Protein AF-A0A659S128-F1 (afdb_monomer_lite)

Foldseek 3Di:
DPDDDDAQAKEWEWEDDPDPQAIKIWIQHNHRDTDIDPRDGDDPVVVLVVLQCVLVVVQVVPPPDDPDDDPRRYFYWYFDQDPNDTDIDGDDDPDPPPDDPPDPPDDDDDPDDDDD

Secondary structure (DSSP, 8-state):
--SSPPTTS-EEEEEE-SSTT-EEEEEE-TT--EEEEEEE-S-HHHHHHHHHHHHHHHHTTT-SS-S-----PPEEEEEEEETTEEEEEE--PPP----PPP--------------

pLDDT: mean 71.48, std 19.49, range [36.88, 94.12]

Organism: NCBI:txid436295

Radius of gyration: 23.02 Å; chains: 1; bounding box: 43×78×43 Å

Sequence (116 aa):
VDGFASEGIIQFFFEETGDEKGFNIYILDESNRAEVYHHCEGSKEELVRDVSRFYSSSHDRFTYGSSFINFNLPQFYQIVKTDGREQVIPFRTQPINTVPPANQDHDAPLLQQYFS

Structure (mmCIF, N/CA/C/O backbone):
data_AF-A0A659S128-F1
#
_entry.id   AF-A0A659S128-F1
#
loop_
_atom_site.group_PDB
_atom_site.id
_atom_site.type_symbol
_atom_site.label_atom_id
_atom_site.label_alt_id
_atom_site.label_comp_id
_atom_site.label_asym_id
_atom_site.label_entity_id
_atom_site.label_seq_id
_atom_site.pdbx_PDB_ins_code
_atom_site.Cartn_x
_atom_site.Cartn_y
_atom_site.Cartn_z
_atom_site.occupancy
_atom_site.B_iso_or_equiv
_atom_site.auth_seq_id
_atom_site.auth_comp_id
_atom_site.auth_asym_id
_atom_site.auth_atom_id
_atom_site.pdbx_PDB_model_num
ATOM 1 N N . VAL A 1 1 ? -12.933 -12.262 -5.262 1.00 46.34 1 VAL A N 1
ATOM 2 C CA . VAL A 1 1 ? -12.162 -11.088 -4.781 1.00 46.34 1 VAL A CA 1
ATOM 3 C C . VAL A 1 1 ? -11.039 -10.769 -5.791 1.00 46.34 1 VAL A C 1
ATOM 5 O O . VAL A 1 1 ? -10.084 -10.088 -5.466 1.00 46.34 1 VAL A O 1
ATOM 8 N N . ASP A 1 2 ? -11.196 -11.184 -7.059 1.00 49.22 2 ASP A N 1
ATOM 9 C CA . ASP A 1 2 ? -10.164 -11.177 -8.113 1.00 49.22 2 ASP A CA 1
ATOM 10 C C . ASP A 1 2 ? -10.316 -10.019 -9.111 1.00 49.22 2 ASP A C 1
ATOM 12 O O . ASP A 1 2 ? -10.563 -10.246 -10.292 1.00 49.22 2 ASP A O 1
ATOM 16 N N . GLY A 1 3 ? -10.244 -8.762 -8.668 1.00 46.72 3 GLY A N 1
ATOM 17 C CA . GLY A 1 3 ? -10.499 -7.657 -9.610 1.00 46.72 3 GLY A CA 1
ATOM 18 C C . GLY A 1 3 ? -9.905 -6.291 -9.301 1.00 46.72 3 GLY A C 1
ATOM 19 O O . GLY A 1 3 ? -10.231 -5.345 -10.007 1.00 46.72 3 GLY A O 1
ATOM 20 N N . PHE A 1 4 ? -9.063 -6.158 -8.276 1.00 54.94 4 PHE A N 1
ATOM 21 C CA . PHE A 1 4 ? -8.484 -4.858 -7.902 1.00 54.94 4 PHE A CA 1
ATOM 22 C C . PHE A 1 4 ? -6.986 -4.733 -8.209 1.00 54.94 4 PHE A C 1
ATOM 24 O O . PHE A 1 4 ? -6.439 -3.633 -8.119 1.00 54.94 4 PHE A O 1
ATOM 31 N N . ALA A 1 5 ? -6.333 -5.828 -8.606 1.00 54.66 5 ALA A N 1
ATOM 32 C CA . ALA A 1 5 ? -4.919 -5.827 -8.938 1.00 54.66 5 ALA A CA 1
ATOM 33 C C . ALA A 1 5 ? -4.712 -5.607 -10.436 1.00 54.66 5 ALA A C 1
ATOM 35 O O . ALA A 1 5 ? -5.233 -6.357 -11.260 1.00 54.66 5 ALA A O 1
ATOM 36 N N . SER A 1 6 ? -3.969 -4.560 -10.785 1.00 56.88 6 SER A N 1
ATOM 37 C CA . SER A 1 6 ? -3.480 -4.390 -12.152 1.00 56.88 6 SER A CA 1
ATOM 38 C C . SER A 1 6 ? -2.223 -5.248 -12.289 1.00 56.88 6 SER A C 1
ATOM 40 O O . SER A 1 6 ? -1.252 -5.022 -11.575 1.00 56.88 6 SER A O 1
ATOM 42 N N . GLU A 1 7 ? -2.249 -6.261 -13.151 1.00 60.97 7 GLU A N 1
ATOM 43 C CA . GLU A 1 7 ? -1.071 -7.085 -13.450 1.00 60.97 7 GLU A CA 1
ATOM 44 C C . GLU A 1 7 ? 0.080 -6.193 -13.960 1.00 60.97 7 GLU A C 1
ATOM 46 O O . GLU A 1 7 ? -0.148 -5.290 -14.770 1.00 60.97 7 GLU A O 1
ATOM 51 N N . GLY A 1 8 ? 1.308 -6.416 -13.476 1.00 72.81 8 GLY A N 1
ATOM 52 C CA . GLY A 1 8 ? 2.498 -5.674 -13.914 1.00 72.81 8 GLY A CA 1
ATOM 53 C C . GLY A 1 8 ? 2.858 -4.412 -13.119 1.00 72.81 8 GLY A C 1
ATOM 54 O O . GLY A 1 8 ? 3.740 -3.671 -13.555 1.00 72.81 8 GLY A O 1
ATOM 55 N N . ILE A 1 9 ? 2.218 -4.149 -11.973 1.00 84.44 9 ILE A N 1
ATOM 56 C CA . ILE A 1 9 ? 2.602 -3.053 -11.067 1.00 84.44 9 ILE A CA 1
ATOM 57 C C . ILE A 1 9 ? 2.636 -3.509 -9.607 1.00 84.44 9 ILE A C 1
ATOM 59 O O . ILE A 1 9 ? 1.899 -4.407 -9.213 1.00 84.44 9 ILE A O 1
ATOM 63 N N . ILE A 1 10 ? 3.449 -2.839 -8.790 1.00 88.31 10 ILE A N 1
ATOM 64 C CA . ILE A 1 10 ? 3.462 -3.052 -7.339 1.00 88.31 10 ILE A CA 1
ATOM 65 C C . ILE A 1 10 ? 2.395 -2.176 -6.679 1.00 88.31 10 ILE A C 1
ATOM 67 O O . ILE A 1 10 ? 2.298 -0.977 -6.960 1.00 88.31 10 ILE A O 1
ATOM 71 N N . GLN A 1 11 ? 1.611 -2.755 -5.774 1.00 91.62 11 GLN A N 1
ATOM 72 C CA . GLN A 1 11 ? 0.542 -2.058 -5.063 1.00 91.62 11 GLN A CA 1
ATOM 73 C C . GLN A 1 11 ? 0.683 -2.242 -3.553 1.00 91.62 11 GLN A C 1
ATOM 75 O O . GLN A 1 11 ? 0.861 -3.352 -3.062 1.00 91.62 11 GLN A O 1
ATOM 80 N N . PHE A 1 12 ? 0.564 -1.144 -2.818 1.00 94.12 12 PHE A N 1
ATOM 81 C CA . PHE A 1 12 ? 0.597 -1.100 -1.363 1.00 94.12 12 PHE A CA 1
ATOM 82 C C . PHE A 1 12 ? -0.806 -0.829 -0.834 1.00 94.12 12 PHE A C 1
ATOM 84 O O . PHE A 1 12 ? -1.453 0.132 -1.252 1.00 94.12 12 PHE A O 1
ATOM 91 N N . PHE A 1 13 ? -1.250 -1.633 0.124 1.00 94.00 13 PHE A N 1
ATOM 92 C CA . PHE A 1 13 ? -2.509 -1.452 0.831 1.00 94.00 13 PHE A CA 1
ATOM 93 C C . PHE A 1 13 ? -2.224 -1.289 2.317 1.00 94.00 13 PHE A C 1
ATOM 95 O O . PHE A 1 13 ? -1.637 -2.167 2.946 1.00 94.00 13 PHE A O 1
ATOM 102 N N . PHE A 1 14 ? -2.653 -0.165 2.872 1.00 93.69 14 PHE A N 1
ATOM 103 C CA . PHE A 1 14 ? -2.506 0.141 4.287 1.00 93.69 14 PHE A CA 1
ATOM 104 C C . PHE A 1 14 ? -3.788 -0.181 5.042 1.00 93.69 14 PHE A C 1
ATOM 106 O O . PHE A 1 14 ? -4.852 0.306 4.668 1.00 93.69 14 PHE A O 1
ATOM 113 N N . GLU A 1 15 ? -3.690 -0.927 6.133 1.00 91.44 15 GLU A N 1
ATOM 114 C CA . GLU A 1 15 ? -4.794 -1.136 7.071 1.00 91.44 15 GLU A CA 1
ATOM 115 C C . GLU A 1 15 ? -4.397 -0.581 8.439 1.00 91.44 15 GLU A C 1
ATOM 117 O O . GLU A 1 15 ? -3.346 -0.917 8.982 1.00 91.44 15 GLU A O 1
ATOM 122 N N . GLU A 1 16 ? -5.234 0.282 9.007 1.00 86.50 16 GLU A N 1
ATOM 123 C CA . GLU A 1 16 ? -5.034 0.743 10.379 1.00 86.50 16 GLU A CA 1
ATOM 124 C C . GLU A 1 16 ? -5.430 -0.353 11.364 1.00 86.50 16 GLU A C 1
ATOM 126 O O . GLU A 1 16 ? -6.558 -0.854 11.349 1.00 86.50 16 GLU A O 1
ATOM 131 N N . THR A 1 17 ? -4.503 -0.704 12.251 1.00 78.75 17 THR A N 1
ATOM 132 C CA . THR A 1 17 ? -4.834 -1.488 13.435 1.00 78.75 17 THR A CA 1
ATOM 133 C C . THR A 1 17 ? -5.513 -0.553 14.429 1.00 78.75 17 THR A C 1
ATOM 135 O O . THR A 1 17 ? -5.032 0.551 14.658 1.00 78.75 17 THR A O 1
ATOM 138 N N . GLY A 1 18 ? -6.637 -0.971 15.019 1.00 66.75 18 GLY A N 1
ATOM 139 C CA . GLY A 1 18 ? -7.380 -0.167 16.008 1.00 66.75 18 GLY A CA 1
ATOM 140 C C . GLY A 1 18 ? -6.591 0.152 17.287 1.00 66.75 18 GLY A C 1
ATOM 141 O O . GLY A 1 18 ? -7.071 0.894 18.141 1.00 66.75 18 GLY A O 1
ATOM 142 N N . ASP A 1 19 ? -5.384 -0.390 17.396 1.00 65.06 19 ASP A N 1
ATOM 143 C CA . ASP A 1 19 ? -4.435 -0.176 18.468 1.00 65.06 19 ASP A CA 1
ATOM 144 C C . ASP A 1 19 ? -3.476 0.940 18.016 1.00 65.06 19 ASP A C 1
ATOM 146 O O . ASP A 1 19 ? -2.898 0.853 16.933 1.00 65.06 19 ASP A O 1
ATOM 150 N N . GLU A 1 20 ? -3.270 1.978 18.835 1.00 62.34 20 GLU A N 1
ATOM 151 C CA . GLU A 1 20 ? -2.511 3.209 18.502 1.00 62.34 20 GLU A CA 1
ATOM 152 C C . GLU A 1 20 ? -1.025 3.002 18.108 1.00 62.34 20 GLU A C 1
ATOM 154 O O . GLU A 1 20 ? -0.275 3.966 17.968 1.00 62.34 20 GLU A O 1
ATOM 159 N N . LYS A 1 21 ? -0.558 1.758 17.959 1.00 66.31 21 LYS A N 1
ATOM 160 C CA . LYS A 1 21 ? 0.857 1.399 17.805 1.00 66.31 21 LYS A CA 1
ATOM 161 C C . LYS A 1 21 ? 1.258 0.846 16.438 1.00 66.31 21 LYS A C 1
ATOM 163 O O . LYS A 1 21 ? 2.364 0.327 16.325 1.00 66.31 21 LYS A O 1
ATOM 168 N N . GLY A 1 22 ? 0.431 0.958 15.401 1.00 82.19 22 GLY A N 1
ATOM 169 C CA . GLY A 1 22 ? 0.914 0.614 14.066 1.00 82.19 22 GLY A CA 1
ATOM 170 C C . GLY A 1 22 ? -0.132 0.549 12.969 1.00 82.19 22 GLY A C 1
ATOM 171 O O . GLY A 1 22 ? -1.254 1.040 13.092 1.00 82.19 22 GLY A O 1
ATOM 172 N N . PHE A 1 23 ? 0.288 -0.042 11.858 1.00 90.25 23 PHE A N 1
ATOM 173 C CA . PHE A 1 23 ? -0.550 -0.360 10.711 1.00 90.25 23 PHE A CA 1
ATOM 174 C C . PHE A 1 23 ? -0.058 -1.654 10.058 1.00 90.25 23 PHE A C 1
ATOM 176 O O . PHE A 1 23 ? 1.105 -2.035 10.205 1.00 90.25 23 PHE A O 1
ATOM 183 N N . ASN A 1 24 ? -0.944 -2.338 9.343 1.00 91.44 24 ASN A N 1
ATOM 184 C CA . ASN A 1 24 ? -0.577 -3.458 8.488 1.00 91.44 24 ASN A CA 1
ATOM 185 C C . ASN A 1 24 ? -0.350 -2.954 7.060 1.00 91.44 24 ASN A C 1
ATOM 187 O O . ASN A 1 24 ? -1.004 -2.009 6.601 1.00 91.44 24 ASN A O 1
ATOM 191 N N . ILE A 1 25 ? 0.564 -3.607 6.352 1.00 93.38 25 ILE A N 1
ATOM 192 C CA . ILE A 1 25 ? 0.845 -3.361 4.942 1.00 93.38 25 ILE A CA 1
ATOM 193 C C . ILE A 1 25 ? 0.649 -4.670 4.191 1.00 93.38 25 ILE A C 1
ATOM 195 O O . ILE A 1 25 ? 1.272 -5.679 4.518 1.00 93.38 25 ILE A O 1
ATOM 199 N N . TYR A 1 26 ? -0.176 -4.631 3.155 1.00 93.81 26 TYR A N 1
ATOM 200 C CA . TYR A 1 26 ? -0.289 -5.697 2.172 1.00 93.81 26 TYR A CA 1
ATOM 201 C C . TYR A 1 26 ? 0.351 -5.197 0.885 1.00 93.81 26 TYR A C 1
ATOM 203 O O . TYR A 1 26 ? -0.019 -4.134 0.383 1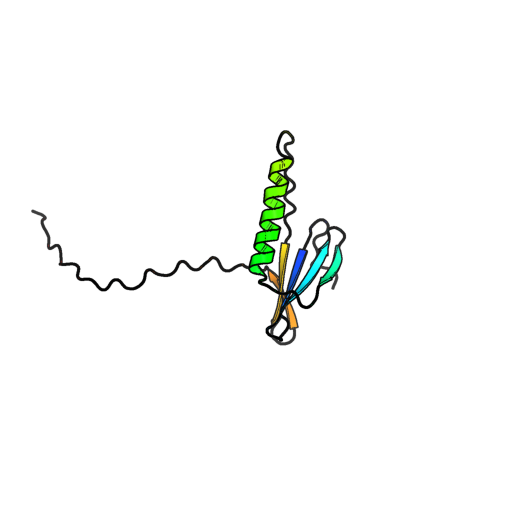.00 93.81 26 TYR A O 1
ATOM 211 N N . ILE A 1 27 ? 1.329 -5.932 0.375 1.00 92.75 27 ILE A N 1
ATOM 212 C CA . ILE A 1 27 ? 2.042 -5.591 -0.851 1.00 92.75 27 ILE A CA 1
ATOM 213 C C . ILE A 1 27 ? 1.685 -6.639 -1.889 1.00 92.75 27 ILE A C 1
ATOM 215 O O . ILE A 1 27 ? 1.891 -7.828 -1.666 1.00 92.75 27 ILE A O 1
ATOM 219 N N . LEU A 1 28 ? 1.133 -6.195 -3.008 1.00 92.12 28 LEU A N 1
ATOM 220 C CA . LEU A 1 28 ? 0.953 -7.024 -4.188 1.00 92.12 28 LEU A CA 1
ATOM 221 C C . LEU A 1 28 ? 2.102 -6.721 -5.143 1.00 92.12 28 LEU A C 1
ATOM 223 O O . LEU A 1 28 ? 2.299 -5.563 -5.517 1.00 92.12 28 LEU A O 1
ATOM 227 N N . ASP A 1 29 ? 2.872 -7.745 -5.498 1.00 88.31 29 ASP A N 1
ATOM 228 C CA . ASP A 1 29 ? 3.929 -7.626 -6.502 1.00 88.31 29 ASP A CA 1
ATOM 229 C C . ASP A 1 29 ? 3.365 -7.608 -7.937 1.00 88.31 29 ASP A C 1
ATOM 231 O O . ASP A 1 29 ? 2.168 -7.784 -8.172 1.00 88.31 29 ASP A O 1
ATOM 235 N N . GLU A 1 30 ? 4.244 -7.429 -8.924 1.00 84.06 30 GLU A N 1
ATOM 236 C CA . GLU A 1 30 ? 3.870 -7.376 -10.347 1.00 84.06 30 GLU A CA 1
ATOM 237 C C . GLU A 1 30 ? 3.215 -8.674 -10.857 1.00 84.06 30 GLU A C 1
ATOM 239 O O . GLU A 1 30 ? 2.513 -8.656 -11.869 1.00 84.06 30 GLU A O 1
ATOM 244 N N . SER A 1 31 ? 3.432 -9.793 -10.155 1.00 85.75 31 SER A N 1
ATOM 245 C CA . SER A 1 31 ? 2.838 -11.108 -10.422 1.00 85.75 31 SER A CA 1
ATOM 246 C C . SER A 1 31 ? 1.582 -11.375 -9.583 1.00 85.75 31 SER A C 1
ATOM 248 O O . SER A 1 31 ? 1.121 -12.519 -9.530 1.00 85.75 31 SER A O 1
ATOM 250 N N . ASN A 1 32 ? 1.033 -10.350 -8.921 1.00 84.25 32 ASN A N 1
ATOM 251 C CA . ASN A 1 32 ? -0.125 -10.437 -8.034 1.00 84.25 32 ASN A CA 1
ATOM 252 C C . ASN A 1 32 ? 0.088 -11.383 -6.831 1.00 84.25 32 ASN A C 1
ATOM 254 O O . ASN A 1 32 ? -0.857 -11.994 -6.320 1.00 84.25 32 ASN A O 1
ATOM 258 N N . ARG A 1 33 ? 1.334 -11.542 -6.369 1.00 89.44 33 ARG A N 1
ATOM 259 C CA . ARG A 1 33 ? 1.645 -12.267 -5.130 1.00 89.44 33 ARG A CA 1
ATOM 260 C C . ARG A 1 33 ? 1.537 -11.306 -3.960 1.00 89.44 33 ARG A C 1
ATOM 262 O O . ARG A 1 33 ? 2.132 -10.233 -3.978 1.00 89.44 33 ARG A O 1
ATOM 269 N N . ALA A 1 34 ? 0.770 -11.709 -2.953 1.00 89.31 34 ALA A N 1
ATOM 270 C CA . ALA A 1 34 ? 0.550 -10.912 -1.759 1.00 89.31 34 ALA A CA 1
ATOM 271 C C . ALA A 1 34 ? 1.589 -11.238 -0.677 1.00 89.31 34 ALA A C 1
ATOM 273 O O . ALA A 1 34 ? 1.695 -12.383 -0.230 1.00 89.31 34 ALA A O 1
ATOM 274 N N . GLU A 1 35 ? 2.293 -10.212 -0.217 1.00 93.38 35 GLU A N 1
ATOM 275 C CA . GLU A 1 35 ? 3.126 -10.222 0.982 1.00 93.38 35 GLU A CA 1
ATOM 276 C C . GLU A 1 35 ? 2.467 -9.365 2.064 1.00 93.38 35 GLU A C 1
ATOM 278 O O . GLU A 1 35 ? 1.874 -8.324 1.774 1.00 93.38 35 GLU A O 1
ATOM 283 N N . VAL A 1 36 ? 2.539 -9.811 3.319 1.00 92.12 36 VAL A N 1
ATOM 284 C CA . VAL A 1 36 ? 1.856 -9.149 4.437 1.00 92.12 36 VAL A CA 1
ATOM 285 C C . VAL A 1 36 ? 2.845 -8.826 5.541 1.00 92.12 36 VAL A C 1
ATOM 287 O O . VAL A 1 36 ? 3.557 -9.702 6.033 1.00 92.12 36 VAL A O 1
ATOM 290 N N . TYR A 1 37 ? 2.835 -7.565 5.957 1.00 91.50 37 TYR A N 1
ATOM 291 C CA . TYR A 1 37 ? 3.602 -7.046 7.077 1.00 91.50 37 TYR A CA 1
ATOM 292 C C . TYR A 1 37 ? 2.639 -6.514 8.130 1.00 91.50 37 TYR A C 1
ATOM 294 O O . TYR A 1 37 ? 1.749 -5.717 7.835 1.00 91.50 37 TYR A O 1
ATOM 302 N N . HIS A 1 38 ? 2.817 -6.968 9.365 1.00 90.25 38 HIS A N 1
ATOM 303 C CA . HIS A 1 38 ? 1.974 -6.588 10.491 1.00 90.25 38 HIS A CA 1
ATOM 304 C C . HIS A 1 38 ? 2.730 -5.691 11.463 1.00 90.25 38 HIS A C 1
ATOM 306 O O . HIS A 1 38 ? 3.945 -5.828 11.598 1.00 90.25 38 HIS A O 1
ATOM 312 N N . HIS A 1 39 ? 1.993 -4.851 12.195 1.00 84.56 39 HIS A N 1
ATOM 313 C CA . HIS A 1 39 ? 2.542 -3.999 13.258 1.00 84.56 39 HIS A CA 1
ATOM 314 C C . HIS A 1 39 ? 3.717 -3.128 12.787 1.00 84.56 39 HIS A C 1
ATOM 316 O O . HIS A 1 39 ? 4.754 -3.045 13.445 1.00 84.56 39 HIS A O 1
ATOM 322 N N . CYS A 1 40 ? 3.570 -2.487 11.629 1.00 84.12 40 CYS A N 1
ATOM 323 C CA . CYS A 1 40 ? 4.559 -1.535 11.150 1.00 84.12 40 CYS A CA 1
ATOM 324 C C . CYS A 1 40 ? 4.546 -0.277 12.029 1.00 84.12 40 CYS A C 1
ATOM 326 O O . CYS A 1 40 ? 3.492 0.319 12.260 1.00 84.12 40 CYS A O 1
ATOM 328 N N . GLU A 1 41 ? 5.728 0.120 12.499 1.00 83.50 41 GLU A N 1
ATOM 329 C CA . GLU A 1 41 ? 5.948 1.368 13.231 1.00 83.50 41 GLU A CA 1
ATOM 330 C C . GLU A 1 41 ? 6.242 2.525 12.256 1.00 83.50 41 GLU A C 1
ATOM 332 O O . GLU A 1 41 ? 6.738 2.313 11.149 1.00 83.50 41 GLU A O 1
ATOM 337 N N . GLY A 1 42 ? 5.960 3.764 12.673 1.00 84.62 42 GLY A N 1
ATOM 338 C CA . GLY A 1 42 ? 6.186 4.970 11.864 1.00 84.62 42 GLY A CA 1
ATOM 339 C C . GLY A 1 42 ? 4.930 5.487 11.156 1.00 84.62 42 GLY A C 1
ATOM 340 O O . GLY A 1 42 ? 3.809 5.123 11.511 1.00 84.62 42 GLY A O 1
ATOM 341 N N . SER A 1 43 ? 5.107 6.383 10.176 1.00 87.69 43 SER A N 1
ATOM 342 C CA . SER A 1 43 ? 3.992 7.000 9.438 1.00 87.69 43 SER A CA 1
ATOM 343 C C . SER A 1 43 ? 3.848 6.444 8.020 1.00 87.69 43 SER A C 1
ATOM 345 O O . SER A 1 43 ? 4.832 6.256 7.299 1.00 87.69 43 SER A O 1
ATOM 347 N N . LYS A 1 44 ? 2.597 6.226 7.591 1.00 90.31 44 LYS A N 1
ATOM 348 C CA . LYS A 1 44 ? 2.269 5.787 6.224 1.00 90.31 44 LYS A 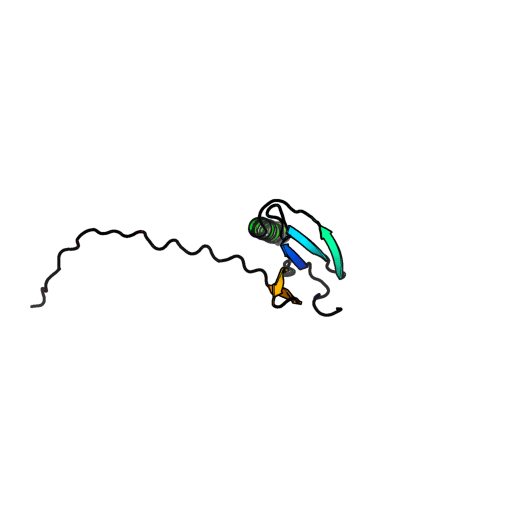CA 1
ATOM 349 C C . LYS A 1 44 ? 2.795 6.792 5.196 1.00 90.31 44 LYS A C 1
ATOM 351 O O . LYS A 1 44 ? 3.325 6.418 4.155 1.00 90.31 44 LYS A O 1
ATOM 356 N N . GLU A 1 45 ? 2.701 8.078 5.517 1.00 90.75 45 GLU A N 1
ATOM 357 C CA . GLU A 1 45 ? 3.136 9.199 4.687 1.00 90.75 45 GLU A CA 1
ATOM 358 C C . GLU A 1 45 ? 4.653 9.215 4.470 1.00 90.75 45 GLU A C 1
ATOM 360 O O . GLU A 1 45 ? 5.114 9.562 3.380 1.00 90.75 45 GLU A O 1
ATOM 365 N N . GLU A 1 46 ? 5.437 8.858 5.490 1.00 89.69 46 GLU A N 1
ATOM 366 C CA . GLU A 1 46 ? 6.892 8.738 5.382 1.00 89.69 46 GLU A CA 1
ATOM 367 C C . GLU A 1 46 ? 7.293 7.567 4.495 1.00 89.69 46 GLU A C 1
ATOM 369 O O . GLU A 1 46 ? 8.057 7.774 3.554 1.00 89.69 46 GLU A O 1
ATOM 374 N N . LEU A 1 47 ? 6.676 6.397 4.682 1.00 90.94 47 LEU A N 1
ATOM 375 C CA . LEU A 1 47 ? 6.905 5.247 3.808 1.00 90.94 47 LEU A CA 1
ATOM 376 C C . LEU A 1 47 ? 6.578 5.574 2.344 1.00 90.94 47 LEU A C 1
ATOM 378 O O . LEU A 1 47 ? 7.381 5.307 1.451 1.00 90.94 47 LEU A O 1
ATOM 382 N N . VAL A 1 48 ? 5.419 6.189 2.084 1.00 90.88 48 VAL A N 1
ATOM 383 C CA . VAL A 1 48 ? 5.012 6.593 0.726 1.00 90.88 48 VAL A CA 1
ATOM 384 C C . VAL A 1 48 ? 6.035 7.545 0.112 1.00 90.88 48 VAL A C 1
ATOM 386 O O . VAL A 1 48 ? 6.399 7.389 -1.058 1.00 90.88 48 VAL A O 1
ATOM 389 N N . ARG A 1 49 ? 6.530 8.515 0.889 1.00 89.00 49 ARG A N 1
ATOM 390 C CA . ARG A 1 49 ? 7.553 9.467 0.442 1.00 89.00 49 ARG A CA 1
ATOM 391 C C . ARG A 1 49 ? 8.868 8.766 0.109 1.00 89.00 49 ARG A C 1
ATOM 393 O O . ARG A 1 49 ? 9.440 9.047 -0.945 1.00 89.00 49 ARG A O 1
ATOM 400 N N . ASP A 1 50 ? 9.323 7.862 0.966 1.00 89.00 50 ASP A N 1
ATOM 401 C CA . ASP A 1 50 ? 10.595 7.158 0.804 1.00 89.00 50 ASP A CA 1
ATOM 402 C C . ASP A 1 50 ? 10.565 6.201 -0.383 1.00 89.00 50 ASP A C 1
ATOM 404 O O . ASP A 1 50 ? 11.477 6.218 -1.213 1.00 89.00 50 ASP A O 1
ATOM 408 N N . VAL A 1 51 ? 9.475 5.449 -0.544 1.00 88.12 51 VAL A N 1
ATOM 409 C CA . VAL A 1 51 ? 9.261 4.585 -1.710 1.00 88.12 51 VAL A CA 1
ATOM 410 C C . VAL A 1 51 ? 9.191 5.428 -2.987 1.00 88.12 51 VAL A C 1
ATOM 412 O O . VAL A 1 51 ? 9.910 5.154 -3.948 1.00 88.12 51 VAL A O 1
ATOM 415 N N . SER A 1 52 ? 8.409 6.510 -3.001 1.00 86.25 52 SER A N 1
ATOM 416 C CA . SER A 1 52 ? 8.310 7.398 -4.174 1.00 86.25 52 SER A CA 1
ATOM 417 C C . SER A 1 52 ? 9.668 8.000 -4.556 1.00 86.25 52 SER A C 1
ATOM 419 O O . SER A 1 52 ? 10.024 8.083 -5.738 1.00 86.25 52 SER A O 1
ATOM 421 N N . ARG A 1 53 ? 10.467 8.384 -3.552 1.00 84.81 53 ARG A N 1
ATOM 422 C CA . ARG A 1 53 ? 11.830 8.888 -3.740 1.00 84.81 53 ARG A CA 1
ATOM 423 C C . ARG A 1 53 ? 12.768 7.802 -4.258 1.00 84.81 53 ARG A C 1
ATOM 425 O O . ARG A 1 53 ? 13.591 8.094 -5.125 1.00 84.81 53 ARG A O 1
ATOM 432 N N . PHE A 1 54 ? 12.658 6.571 -3.769 1.00 84.25 54 PHE A N 1
ATOM 433 C CA . PHE A 1 54 ? 13.463 5.444 -4.234 1.00 84.25 54 PHE A CA 1
ATOM 434 C C . PHE A 1 54 ? 13.230 5.175 -5.724 1.00 84.25 54 PHE A C 1
ATOM 436 O O . PHE A 1 54 ? 14.193 5.126 -6.487 1.00 84.25 54 PHE A O 1
ATOM 443 N N . TYR A 1 55 ? 11.973 5.113 -6.168 1.00 78.69 55 TYR A N 1
ATOM 444 C CA . TYR A 1 55 ? 11.642 4.888 -7.582 1.00 78.69 55 TYR A CA 1
ATOM 445 C C . TYR A 1 55 ? 12.069 6.052 -8.486 1.00 78.69 55 TYR A C 1
ATOM 447 O O . TYR A 1 55 ? 12.606 5.823 -9.571 1.00 78.69 55 TYR A O 1
ATOM 455 N N . SER A 1 56 ? 11.915 7.294 -8.014 1.00 75.62 56 SER A N 1
ATOM 456 C CA . SER A 1 56 ? 12.350 8.484 -8.759 1.00 75.62 56 SER A CA 1
ATOM 457 C C . SER A 1 56 ? 13.879 8.586 -8.862 1.00 75.62 56 SER A C 1
ATOM 459 O O . SER A 1 56 ? 14.413 8.885 -9.925 1.00 75.62 56 SER A O 1
ATOM 461 N N . SER A 1 57 ? 14.604 8.303 -7.774 1.00 71.31 57 SER A N 1
ATOM 462 C CA . SER A 1 57 ? 16.076 8.384 -7.735 1.00 71.31 57 SER A CA 1
ATOM 463 C C . SER A 1 57 ? 16.773 7.205 -8.417 1.00 71.31 57 SER A C 1
ATOM 465 O O . SER A 1 57 ? 17.884 7.350 -8.926 1.00 71.31 57 SER A O 1
ATOM 467 N N . SER A 1 58 ? 16.125 6.040 -8.467 1.00 60.91 58 SER A N 1
ATOM 468 C CA . SER A 1 58 ? 16.627 4.869 -9.196 1.00 60.91 58 SER A CA 1
ATOM 469 C C . SER A 1 58 ? 16.503 5.036 -10.714 1.00 60.91 58 SER A C 1
ATOM 471 O O . SER A 1 58 ? 17.309 4.474 -11.455 1.00 60.91 58 SER A O 1
ATOM 473 N N . HIS A 1 59 ? 15.558 5.860 -11.180 1.00 58.44 59 HIS A N 1
ATOM 474 C CA . HIS A 1 59 ? 15.404 6.207 -12.594 1.00 58.44 59 HIS A CA 1
ATOM 475 C C . HIS A 1 59 ? 16.481 7.173 -13.111 1.00 58.44 59 HIS A C 1
ATOM 477 O O . HIS A 1 59 ? 16.784 7.149 -14.299 1.00 58.44 59 HIS A O 1
ATOM 483 N N . ASP A 1 60 ? 17.118 7.967 -12.246 1.00 51.03 60 ASP A N 1
ATOM 484 C CA . ASP A 1 60 ? 18.150 8.934 -12.662 1.00 51.03 60 ASP A CA 1
ATOM 485 C C . ASP A 1 60 ? 19.457 8.247 -13.118 1.00 51.03 60 ASP A C 1
ATOM 487 O O . ASP A 1 60 ? 20.283 8.812 -13.830 1.00 51.03 60 ASP A O 1
ATOM 491 N N . ARG A 1 61 ? 19.657 6.976 -12.736 1.00 48.09 61 ARG A N 1
ATOM 492 C CA . ARG A 1 61 ? 20.897 6.233 -13.019 1.00 48.09 61 ARG A CA 1
ATOM 493 C C . ARG A 1 61 ? 20.903 5.476 -14.354 1.00 48.09 61 ARG A C 1
ATOM 495 O O . ARG A 1 61 ? 21.978 5.088 -14.803 1.00 48.09 61 ARG A O 1
ATOM 502 N N . PHE A 1 62 ? 19.744 5.268 -14.987 1.00 44.75 62 PHE A N 1
ATOM 503 C CA . PHE A 1 62 ? 19.600 4.477 -16.226 1.00 44.75 62 PHE A CA 1
ATOM 504 C C . PHE A 1 62 ? 19.220 5.307 -17.468 1.00 44.75 62 PHE A C 1
ATOM 506 O O . PHE A 1 62 ? 19.120 4.770 -18.570 1.00 44.75 62 PHE A O 1
ATOM 513 N N . THR A 1 63 ? 19.055 6.623 -17.333 1.00 46.62 63 THR A N 1
ATOM 514 C CA . THR A 1 63 ? 18.560 7.523 -18.393 1.00 46.62 63 THR A CA 1
ATOM 515 C C . THR A 1 63 ? 19.636 8.073 -19.332 1.00 46.62 63 THR A C 1
ATOM 517 O O . THR A 1 63 ? 19.308 8.828 -20.243 1.00 46.62 63 THR A O 1
ATOM 520 N N . TYR A 1 64 ? 20.906 7.670 -19.209 1.00 48.22 64 TYR A N 1
ATOM 521 C CA . TYR A 1 64 ? 21.982 8.231 -20.042 1.00 48.22 64 TYR A CA 1
ATOM 522 C C . TYR A 1 64 ? 21.975 7.781 -21.522 1.00 48.22 64 TYR A C 1
ATOM 524 O O . TYR A 1 64 ? 22.890 8.135 -22.262 1.00 48.22 64 TYR A O 1
ATOM 532 N N . GLY A 1 65 ? 20.975 7.026 -22.002 1.00 47.94 65 GLY A N 1
ATOM 533 C CA . GLY A 1 65 ? 20.988 6.620 -23.415 1.00 47.94 65 GLY A CA 1
ATOM 534 C C . GLY A 1 65 ? 19.802 5.864 -24.015 1.00 47.94 65 GLY A C 1
ATOM 535 O O . GLY A 1 65 ? 19.941 5.410 -25.147 1.00 47.94 65 GLY A O 1
ATOM 536 N N . SER A 1 66 ? 18.653 5.701 -23.349 1.00 45.97 66 SER A N 1
ATOM 537 C CA . SER A 1 66 ? 17.517 5.013 -23.988 1.00 45.97 66 SER A CA 1
ATOM 538 C C . SER A 1 66 ? 16.171 5.648 -23.652 1.00 45.97 66 SER A C 1
ATOM 540 O O . SER A 1 66 ? 15.853 5.911 -22.498 1.00 45.97 66 SER A O 1
ATOM 542 N N . SER A 1 67 ? 15.393 5.910 -24.698 1.00 50.03 67 SER A N 1
ATOM 543 C CA . SER A 1 67 ? 14.151 6.689 -24.747 1.00 50.03 67 SER A CA 1
ATOM 544 C C . SER A 1 67 ? 12.928 6.004 -24.121 1.00 50.03 67 SER A C 1
ATOM 546 O O . SER A 1 67 ? 11.799 6.337 -24.476 1.00 50.03 67 SER A O 1
ATOM 548 N N . PHE A 1 68 ? 13.121 5.029 -23.233 1.00 51.25 68 PHE A N 1
ATOM 549 C CA . PHE A 1 68 ? 12.035 4.245 -22.650 1.00 51.25 68 PHE A CA 1
ATOM 550 C C . PHE A 1 68 ? 12.049 4.410 -21.134 1.00 51.25 68 PHE A C 1
ATOM 552 O O . PHE A 1 68 ? 12.799 3.754 -20.418 1.00 51.25 68 PHE A O 1
ATOM 559 N N . ILE A 1 69 ? 11.226 5.342 -20.662 1.00 53.41 69 ILE A N 1
ATOM 560 C CA . ILE A 1 69 ? 10.968 5.557 -19.240 1.00 53.41 69 ILE A CA 1
ATOM 561 C C . ILE A 1 69 ? 9.888 4.548 -18.838 1.00 53.41 69 ILE A C 1
ATOM 563 O O . ILE A 1 69 ? 8.799 4.554 -19.414 1.00 53.41 69 ILE A O 1
ATOM 567 N N . ASN A 1 70 ? 10.184 3.664 -17.885 1.00 54.19 70 ASN A N 1
ATOM 568 C CA . ASN A 1 70 ? 9.182 2.758 -17.329 1.00 54.19 70 ASN A CA 1
ATOM 569 C C . ASN A 1 70 ? 8.395 3.517 -16.255 1.00 54.19 70 ASN A C 1
ATOM 571 O O . ASN A 1 70 ? 8.889 3.747 -15.155 1.00 54.19 70 ASN A O 1
ATOM 575 N N . PHE A 1 71 ? 7.159 3.906 -16.571 1.00 63.62 71 PHE A N 1
ATOM 576 C CA . PHE A 1 71 ? 6.267 4.646 -15.666 1.00 63.62 71 PHE A CA 1
ATOM 577 C C . PHE A 1 71 ? 5.565 3.755 -14.627 1.00 63.62 71 PHE A C 1
ATOM 579 O O . PHE A 1 71 ? 4.543 4.153 -14.067 1.00 63.62 71 PHE A O 1
ATOM 586 N N . ASN A 1 72 ? 6.101 2.562 -14.356 1.00 67.44 72 ASN A N 1
ATOM 587 C CA . ASN A 1 72 ? 5.583 1.659 -13.334 1.00 67.44 72 ASN A CA 1
ATOM 588 C C . ASN A 1 72 ? 5.950 2.209 -11.954 1.00 67.44 72 ASN A C 1
ATOM 590 O O . ASN A 1 72 ? 6.949 1.832 -11.343 1.00 67.44 72 ASN A O 1
ATOM 594 N N . LEU A 1 73 ? 5.155 3.171 -11.497 1.00 82.94 73 LEU A N 1
ATOM 595 C CA . LEU A 1 73 ? 5.221 3.681 -10.141 1.00 82.94 73 LEU A CA 1
ATOM 596 C C . LEU A 1 73 ? 4.370 2.797 -9.229 1.00 82.94 73 LEU A C 1
ATOM 598 O O . LEU A 1 73 ? 3.282 2.372 -9.635 1.00 82.94 73 LEU A O 1
ATOM 602 N N . PRO A 1 74 ? 4.830 2.548 -7.994 1.00 87.56 74 PRO A N 1
ATOM 603 C CA . PRO A 1 74 ? 4.018 1.853 -7.018 1.00 87.56 74 PRO A CA 1
ATOM 604 C C . PRO A 1 74 ? 2.733 2.639 -6.756 1.00 87.56 74 PRO A C 1
ATOM 606 O O . PRO A 1 74 ? 2.740 3.871 -6.664 1.00 87.56 74 PRO A O 1
ATOM 609 N N . GLN A 1 75 ? 1.625 1.917 -6.639 1.00 90.69 75 GLN A N 1
ATOM 610 C CA . GLN A 1 75 ? 0.337 2.498 -6.278 1.00 90.69 75 GLN A CA 1
ATOM 611 C C . GLN A 1 75 ? 0.069 2.305 -4.790 1.00 90.69 75 GLN A C 1
ATOM 613 O O . GLN A 1 75 ? 0.432 1.283 -4.214 1.00 90.69 75 GLN A O 1
ATOM 618 N N . PHE A 1 76 ? -0.592 3.283 -4.175 1.00 93.06 76 PHE A N 1
ATOM 619 C CA . PHE A 1 76 ? -0.847 3.300 -2.739 1.00 93.06 76 PHE A CA 1
ATOM 620 C C . PHE A 1 76 ? -2.342 3.412 -2.461 1.00 93.06 76 PHE A C 1
ATOM 622 O O . PHE A 1 76 ? -3.026 4.303 -2.974 1.00 93.06 76 PHE A O 1
ATOM 629 N N . TYR A 1 77 ? -2.833 2.531 -1.602 1.00 93.19 77 TYR A N 1
ATOM 630 C CA . TYR A 1 77 ? -4.228 2.418 -1.213 1.00 93.19 77 TYR A CA 1
ATOM 631 C C . TYR A 1 77 ? -4.359 2.280 0.299 1.00 93.19 77 TYR A C 1
ATOM 633 O O . TYR A 1 77 ? -3.441 1.843 0.989 1.00 93.19 77 TYR A O 1
ATOM 641 N N . GLN A 1 78 ? -5.531 2.627 0.813 1.00 92.25 78 GLN A N 1
ATOM 642 C CA . GLN A 1 78 ? -5.916 2.411 2.196 1.00 92.25 78 GLN A CA 1
ATOM 643 C C . GLN A 1 78 ? -7.170 1.549 2.253 1.00 92.25 78 GLN A C 1
ATOM 645 O O . GLN A 1 78 ? -8.137 1.782 1.526 1.00 92.25 78 GLN A O 1
ATOM 650 N N . ILE A 1 79 ? -7.141 0.569 3.144 1.00 91.19 79 ILE A N 1
ATOM 651 C CA . ILE A 1 79 ? -8.281 -0.240 3.537 1.00 91.19 79 ILE A CA 1
ATOM 652 C C . ILE A 1 79 ? -8.973 0.501 4.679 1.00 91.19 79 ILE A C 1
ATOM 654 O O . ILE A 1 79 ? -8.397 0.710 5.748 1.00 91.19 79 ILE A O 1
ATOM 658 N N . VAL A 1 80 ? -10.205 0.934 4.436 1.00 89.69 80 VAL A N 1
ATOM 659 C CA . VAL A 1 80 ? -11.051 1.628 5.410 1.00 89.69 80 VAL A CA 1
ATOM 660 C C . VAL A 1 80 ? -12.272 0.780 5.735 1.00 89.69 80 VAL A C 1
ATOM 662 O O . VAL A 1 80 ? -12.858 0.144 4.859 1.00 89.69 80 VAL A O 1
ATOM 665 N N . LYS A 1 81 ? -12.673 0.774 7.008 1.00 86.19 81 LYS A N 1
ATOM 666 C CA . LYS A 1 81 ? -13.908 0.121 7.458 1.00 86.19 81 LYS A CA 1
ATOM 667 C C . LYS A 1 81 ? -15.013 1.170 7.519 1.00 86.19 81 LYS A C 1
ATOM 669 O O . LYS A 1 81 ? -14.967 2.076 8.345 1.00 86.19 81 LYS A O 1
ATOM 674 N N . THR A 1 82 ? -16.004 1.058 6.641 1.00 81.81 82 THR A N 1
ATOM 675 C CA . THR A 1 82 ? -17.167 1.958 6.583 1.00 81.81 82 THR A CA 1
ATOM 676 C C . THR A 1 82 ? -18.437 1.121 6.567 1.00 81.81 82 THR A C 1
ATOM 678 O O . THR A 1 82 ? -18.546 0.181 5.781 1.00 81.81 82 THR A O 1
ATOM 681 N N . ASP A 1 83 ? -19.384 1.429 7.456 1.00 78.81 83 ASP A N 1
ATOM 682 C CA . ASP A 1 83 ? -20.666 0.717 7.587 1.00 78.81 83 ASP A CA 1
ATOM 683 C C . ASP A 1 83 ? -20.523 -0.811 7.736 1.00 78.81 83 ASP A C 1
ATOM 685 O O . ASP A 1 83 ? -21.292 -1.597 7.181 1.00 78.81 83 ASP A O 1
ATOM 689 N N . GLY A 1 84 ? -19.490 -1.248 8.464 1.00 80.19 84 GLY A N 1
ATOM 690 C CA . GLY A 1 84 ? -19.196 -2.669 8.678 1.00 80.19 84 GLY A CA 1
ATOM 691 C C . GLY A 1 84 ? -18.652 -3.403 7.447 1.00 80.19 84 GLY A C 1
ATOM 692 O O . GLY A 1 84 ? -18.568 -4.629 7.468 1.00 80.19 84 GLY A O 1
ATOM 693 N N . ARG A 1 85 ? -18.282 -2.684 6.380 1.00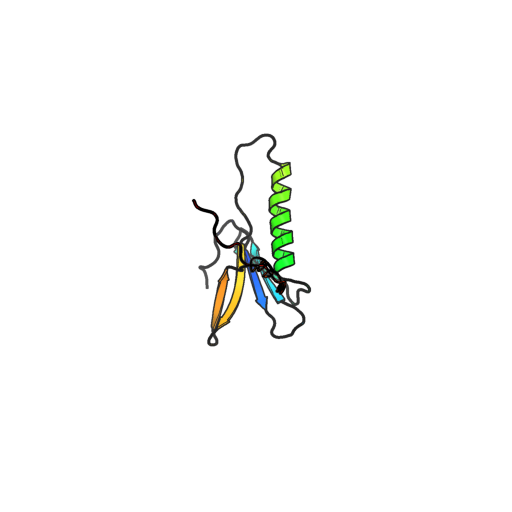 83.81 85 ARG A N 1
ATOM 694 C CA . ARG A 1 85 ? -17.644 -3.234 5.178 1.00 83.81 85 ARG A CA 1
ATOM 695 C C . ARG A 1 85 ? -16.243 -2.664 5.002 1.00 83.81 85 ARG A C 1
ATOM 697 O O . ARG A 1 85 ? -16.011 -1.481 5.235 1.00 83.81 85 ARG A O 1
ATOM 704 N N . GLU A 1 86 ? -15.328 -3.509 4.550 1.00 85.44 86 GLU A N 1
ATOM 705 C CA . GLU A 1 86 ? -13.992 -3.090 4.130 1.00 85.44 86 GLU A CA 1
ATOM 706 C C . GLU A 1 86 ? -14.054 -2.526 2.711 1.00 85.44 86 GLU A C 1
ATOM 708 O O . GLU A 1 86 ? -14.644 -3.125 1.808 1.00 85.44 86 GLU A O 1
ATOM 713 N N . GLN A 1 87 ? -13.471 -1.346 2.527 1.00 88.44 87 GLN A N 1
ATOM 714 C CA . GLN A 1 87 ? -13.374 -0.661 1.245 1.00 88.44 87 GLN A CA 1
ATOM 715 C C . GLN A 1 87 ? -11.929 -0.251 0.994 1.00 88.44 87 GLN A C 1
ATOM 717 O O . GLN A 1 87 ? -11.220 0.155 1.910 1.00 88.44 87 GLN A O 1
ATOM 722 N N . VAL A 1 88 ? -11.508 -0.330 -0.264 1.00 90.31 88 VAL A N 1
ATOM 723 C CA . VAL A 1 88 ? -10.191 0.128 -0.706 1.00 90.31 88 VAL A CA 1
ATOM 724 C C . VAL A 1 88 ? -10.353 1.496 -1.352 1.00 90.31 88 VAL A C 1
ATOM 726 O O . VAL A 1 88 ? -11.101 1.644 -2.318 1.00 90.31 88 VAL A O 1
ATOM 729 N N . ILE A 1 89 ? -9.634 2.489 -0.840 1.00 90.94 89 ILE A N 1
ATOM 730 C CA . ILE A 1 89 ? -9.595 3.842 -1.399 1.00 90.94 89 ILE A CA 1
ATOM 731 C C . ILE A 1 89 ? -8.156 4.233 -1.752 1.00 90.94 89 ILE A C 1
ATOM 733 O O . ILE A 1 89 ? -7.224 3.759 -1.105 1.00 90.94 89 ILE A O 1
ATOM 737 N N . PRO A 1 90 ? -7.928 5.097 -2.757 1.00 91.81 90 PRO A N 1
ATOM 738 C CA . PRO A 1 90 ? -6.593 5.617 -3.034 1.00 91.81 90 PRO A CA 1
ATOM 739 C C . PRO A 1 90 ? -6.024 6.343 -1.814 1.00 91.81 90 PRO A C 1
ATOM 741 O O . PRO A 1 90 ? -6.705 7.190 -1.226 1.00 91.81 90 PRO A O 1
ATOM 744 N N . PHE A 1 91 ? -4.775 6.049 -1.462 1.00 89.38 91 PHE A N 1
ATOM 745 C CA . PHE A 1 91 ? -4.097 6.748 -0.379 1.00 89.38 91 PHE A CA 1
ATOM 746 C C . PHE A 1 91 ? -3.769 8.175 -0.828 1.00 89.38 91 PHE A C 1
ATOM 748 O O . PHE A 1 91 ? -3.092 8.389 -1.836 1.00 89.38 91 PHE A O 1
ATOM 755 N N . ARG A 1 92 ? -4.271 9.169 -0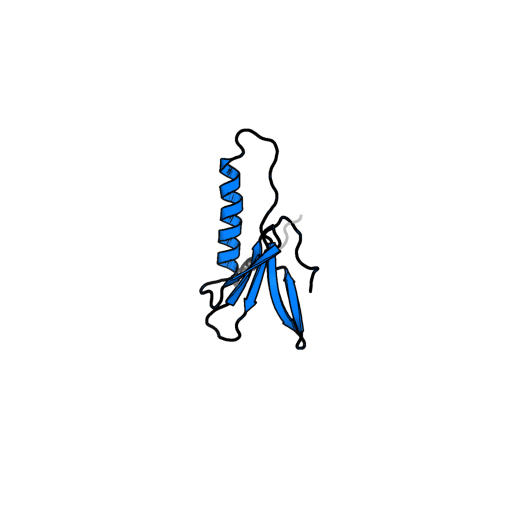.092 1.00 81.69 92 ARG A N 1
ATOM 756 C CA . ARG A 1 92 ? -4.007 10.587 -0.354 1.00 81.69 92 ARG A CA 1
ATOM 757 C C . ARG A 1 92 ? -3.200 11.146 0.804 1.00 81.69 92 ARG A C 1
ATOM 759 O O . ARG A 1 92 ? -3.742 11.345 1.886 1.00 81.69 92 ARG A O 1
ATOM 766 N N . THR A 1 93 ? -1.933 11.471 0.563 1.00 65.00 93 THR A N 1
ATOM 767 C CA . THR A 1 93 ? -1.202 12.360 1.468 1.00 65.00 93 THR A CA 1
ATOM 768 C C . THR A 1 93 ? -1.916 13.707 1.425 1.00 65.00 93 THR A C 1
ATOM 770 O O . THR A 1 93 ? -2.013 14.297 0.344 1.00 65.00 93 THR A O 1
ATOM 773 N N . GLN A 1 94 ? -2.459 14.192 2.544 1.00 54.22 94 GLN A N 1
ATOM 774 C CA . GLN A 1 94 ? -2.970 15.562 2.579 1.00 54.22 94 GLN A CA 1
ATOM 775 C C . GLN A 1 94 ? -1.845 16.487 2.087 1.00 54.22 94 GLN A C 1
ATOM 777 O O . GLN A 1 94 ? -0.727 16.389 2.606 1.00 54.22 94 GLN A O 1
ATOM 782 N N . PRO A 1 95 ? -2.074 17.349 1.078 1.00 44.38 95 PRO A N 1
ATOM 783 C CA . PRO A 1 95 ? -1.136 18.428 0.832 1.00 44.38 95 PRO A CA 1
ATOM 784 C C . PRO A 1 95 ? -1.037 19.193 2.148 1.00 44.38 95 PRO A C 1
ATOM 786 O O . PRO A 1 95 ? -2.065 19.471 2.764 1.00 44.38 95 PRO A O 1
ATOM 789 N N . ILE A 1 96 ? 0.188 19.453 2.612 1.00 43.31 96 ILE A N 1
ATOM 790 C CA . ILE A 1 96 ? 0.444 20.300 3.779 1.00 43.31 96 ILE A CA 1
ATOM 791 C C . ILE A 1 96 ? -0.437 21.534 3.606 1.00 43.31 96 ILE A C 1
ATOM 793 O O . ILE A 1 96 ? -0.196 22.337 2.704 1.00 43.31 96 ILE A O 1
ATOM 797 N N . ASN A 1 97 ? -1.496 21.637 4.412 1.00 40.34 97 ASN A N 1
ATOM 798 C CA . ASN A 1 97 ? -2.321 22.827 4.444 1.00 40.34 97 ASN A CA 1
ATOM 799 C C . ASN A 1 97 ? -1.361 23.945 4.828 1.00 40.34 97 ASN A C 1
ATOM 801 O O . ASN A 1 97 ? -0.837 23.963 5.942 1.00 40.34 97 ASN A O 1
ATOM 805 N N . THR A 1 98 ? -1.064 24.820 3.869 1.00 38.44 98 THR A N 1
ATOM 806 C CA . THR A 1 98 ? -0.351 26.067 4.105 1.00 38.44 98 THR A CA 1
ATOM 807 C C . THR A 1 98 ? -1.023 26.728 5.293 1.00 38.44 98 THR A C 1
ATOM 809 O O . THR A 1 98 ? -2.198 27.090 5.213 1.00 38.44 98 THR A O 1
ATOM 812 N N . VAL A 1 99 ? -0.294 26.797 6.405 1.00 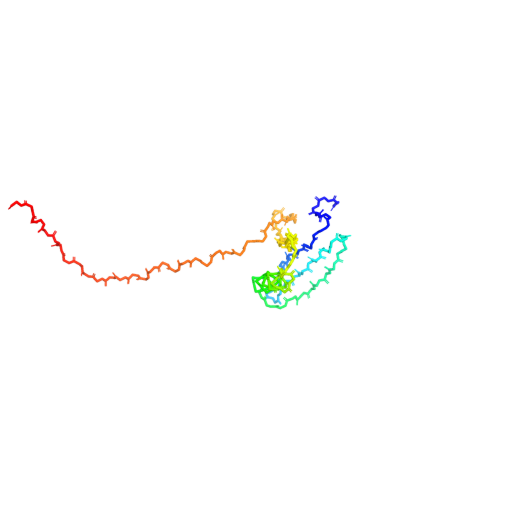46.25 99 VAL A N 1
ATOM 813 C CA . VAL A 1 99 ? -0.670 27.543 7.602 1.00 46.25 99 VAL A CA 1
ATOM 814 C C . VAL A 1 99 ? -1.251 28.884 7.140 1.00 46.25 99 VAL A C 1
ATOM 816 O O . VAL A 1 99 ? -0.545 29.614 6.436 1.00 46.25 99 VAL A O 1
ATOM 819 N N . PRO A 1 100 ? -2.519 29.211 7.452 1.00 45.44 100 PRO A N 1
ATOM 820 C CA . PRO A 1 100 ? -3.010 30.553 7.201 1.00 45.44 100 PRO A CA 1
ATOM 821 C C . PRO A 1 100 ? -2.110 31.518 7.985 1.00 45.44 100 PRO A C 1
ATOM 823 O O . PRO A 1 100 ? -1.764 31.206 9.131 1.00 45.44 100 PRO A O 1
ATOM 826 N N . PRO A 1 101 ? -1.673 32.645 7.394 1.00 41.94 101 PRO A N 1
ATOM 827 C CA . PRO A 1 101 ? -0.836 33.595 8.106 1.00 41.94 101 PRO A CA 1
ATOM 828 C C . PRO A 1 101 ? -1.565 34.032 9.376 1.00 41.94 101 PRO A C 1
ATOM 830 O O . PRO A 1 101 ? -2.710 34.482 9.333 1.00 41.94 101 PRO A O 1
ATOM 833 N N . ALA A 1 102 ? -0.899 33.825 10.512 1.00 46.34 102 ALA A N 1
ATOM 834 C CA . ALA A 1 102 ? -1.371 34.241 11.817 1.00 46.34 102 ALA A CA 1
ATOM 835 C C . ALA A 1 102 ? -1.688 35.742 11.796 1.00 46.34 102 ALA A C 1
ATOM 837 O O . ALA A 1 102 ? -0.881 36.537 11.315 1.00 46.34 102 ALA A O 1
ATOM 838 N N . ASN A 1 103 ? -2.868 36.083 12.318 1.00 52.22 103 ASN A N 1
ATOM 839 C CA . ASN A 1 103 ? -3.363 37.431 12.580 1.00 52.22 103 ASN A CA 1
ATOM 840 C C . ASN A 1 103 ? -2.235 38.439 12.854 1.00 52.22 103 ASN A C 1
ATOM 842 O O . ASN A 1 103 ? -1.642 38.444 13.933 1.00 52.22 103 ASN A O 1
ATOM 846 N N . GLN A 1 104 ? -1.980 39.324 11.891 1.00 50.34 104 GLN A N 1
ATOM 847 C CA . GLN A 1 104 ? -1.364 40.616 12.160 1.00 50.34 104 GLN A CA 1
ATOM 848 C C . GLN A 1 104 ? -2.498 41.631 12.321 1.00 50.34 104 GLN A C 1
ATOM 850 O O . GLN A 1 104 ? -2.886 42.310 11.376 1.00 50.34 104 GLN A O 1
ATOM 855 N N . ASP A 1 105 ? -3.042 41.697 13.537 1.00 48.53 105 ASP A N 1
ATOM 856 C CA . ASP A 1 105 ? -3.619 42.932 14.070 1.00 48.53 105 ASP A CA 1
ATOM 857 C C . ASP A 1 105 ? -2.488 43.961 14.097 1.00 48.53 105 ASP A C 1
ATOM 859 O O . ASP A 1 105 ? -1.653 43.890 14.991 1.00 48.53 105 ASP A O 1
ATOM 863 N N . HIS A 1 106 ? -2.391 44.841 13.103 1.00 42.78 106 HIS A N 1
ATOM 864 C CA . HIS A 1 106 ? -1.672 46.112 13.211 1.00 42.78 106 HIS A CA 1
ATOM 865 C C . HIS A 1 106 ? -2.280 47.117 12.221 1.00 42.78 106 HIS A C 1
ATOM 867 O O . HIS A 1 106 ? -2.262 46.913 11.008 1.00 42.78 106 HIS A O 1
ATOM 873 N N . ASP A 1 107 ? -2.834 48.186 12.795 1.00 47.34 107 ASP A N 1
ATOM 874 C CA . ASP A 1 107 ? -3.316 49.430 12.196 1.00 47.34 107 ASP A CA 1
ATOM 875 C C . ASP A 1 107 ? -2.740 49.795 10.815 1.00 47.34 107 ASP A C 1
ATOM 877 O O . ASP A 1 107 ? -1.551 50.086 10.670 1.00 47.34 107 ASP A O 1
ATOM 881 N N . ALA A 1 108 ? -3.620 49.919 9.817 1.00 43.50 108 ALA A N 1
ATOM 882 C CA . ALA A 1 108 ? -3.332 50.627 8.573 1.00 43.50 108 ALA A CA 1
ATOM 883 C C . ALA A 1 108 ? -4.149 51.935 8.527 1.00 43.50 108 ALA A C 1
ATOM 885 O O . ALA A 1 108 ? -5.382 51.873 8.527 1.00 43.50 108 ALA A O 1
ATOM 886 N N . PRO A 1 109 ? -3.517 53.127 8.473 1.00 44.19 109 PRO A N 1
ATOM 887 C CA . PRO A 1 109 ? -4.246 54.376 8.311 1.00 44.19 109 PRO A CA 1
ATOM 888 C C . PRO A 1 109 ? -4.772 54.515 6.873 1.00 44.19 109 PRO A C 1
ATOM 890 O O . PRO A 1 109 ? -4.086 54.217 5.895 1.00 44.19 109 PRO A O 1
ATOM 893 N N . LEU A 1 110 ? -6.015 54.986 6.769 1.00 47.38 110 LEU A N 1
ATOM 894 C CA . LEU A 1 110 ? -6.753 55.255 5.535 1.00 47.38 110 LEU A CA 1
ATOM 895 C C . LEU A 1 110 ? -5.986 56.217 4.610 1.00 47.38 110 LEU A C 1
ATOM 897 O O . LEU A 1 110 ? -5.842 57.401 4.917 1.00 47.38 110 LEU A O 1
ATOM 901 N N . LEU A 1 111 ? -5.562 55.739 3.436 1.00 41.50 111 LEU A N 1
ATOM 902 C CA . LEU A 1 111 ? -5.149 56.610 2.333 1.00 41.50 111 LEU A CA 1
ATOM 903 C C . LEU A 1 111 ? -6.391 57.168 1.635 1.00 41.50 111 LEU A C 1
ATOM 905 O O . LEU A 1 111 ? -6.948 56.582 0.705 1.00 41.50 111 LEU A O 1
ATOM 909 N N . GLN A 1 112 ? -6.826 58.327 2.119 1.00 44.34 112 GLN A N 1
ATOM 910 C CA . GLN A 1 112 ? -7.838 59.149 1.481 1.00 44.34 112 GLN A CA 1
ATOM 911 C C . GLN A 1 112 ? -7.240 59.836 0.244 1.00 44.34 112 GLN A C 1
ATOM 913 O O . GLN A 1 112 ? -6.397 60.719 0.352 1.00 44.34 112 GLN A O 1
ATOM 918 N N . GLN A 1 113 ? -7.694 59.378 -0.923 1.00 47.72 113 GLN A N 1
ATOM 919 C CA . GLN A 1 113 ? -8.031 60.174 -2.109 1.00 47.72 113 GLN A CA 1
ATOM 920 C C . GLN A 1 113 ? -7.113 61.366 -2.438 1.00 47.72 113 GLN A C 1
ATOM 922 O O . GLN A 1 113 ? -7.295 62.467 -1.925 1.00 47.72 113 GLN A O 1
ATOM 927 N N . TYR A 1 114 ? -6.244 61.185 -3.435 1.00 36.88 114 TYR A N 1
ATOM 928 C CA . TYR A 1 114 ? -5.780 62.294 -4.269 1.00 36.88 114 TYR A CA 1
ATO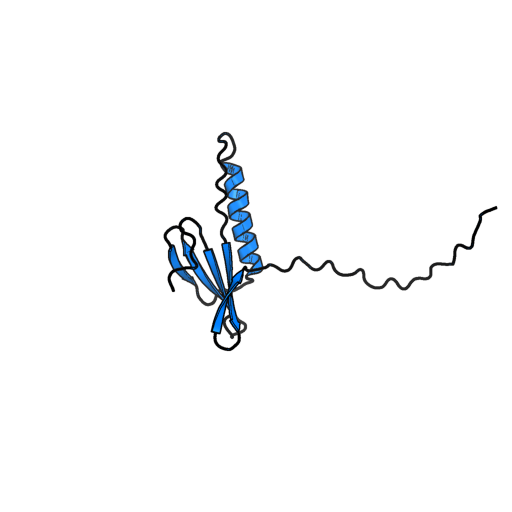M 929 C C . TYR A 1 114 ? -5.996 61.944 -5.744 1.00 36.88 114 TYR A C 1
ATOM 931 O O . TYR A 1 114 ? -5.127 61.401 -6.421 1.00 36.88 114 TYR A O 1
ATOM 939 N N . PHE A 1 115 ? -7.205 62.227 -6.220 1.00 40.78 115 PHE A N 1
ATOM 940 C CA . PHE A 1 115 ? -7.465 62.493 -7.629 1.00 40.78 115 PHE A CA 1
ATOM 941 C C . PHE A 1 115 ? -8.190 63.832 -7.701 1.00 40.78 115 PHE A C 1
ATOM 943 O O . PHE A 1 115 ? -9.382 63.894 -7.408 1.00 40.78 115 PHE A O 1
ATOM 950 N N . SER A 1 116 ? -7.416 64.879 -7.998 1.00 43.16 116 SER A N 1
ATOM 951 C CA . SER A 1 116 ? -7.666 65.958 -8.968 1.00 43.16 116 SER A CA 1
ATOM 952 C C . SER A 1 116 ? -6.699 67.107 -8.715 1.00 43.16 116 SER A C 1
ATOM 954 O O . SER A 1 116 ? -6.713 67.656 -7.595 1.00 43.16 116 SER A O 1
#

InterPro domains:
  IPR000274 Adenylate cyclase, class-I [PTHR38760] (1-116)
  IPR060069 Adenylate cyclase, class-I, C-terminal [PF26693] (1-94)